Protein 3OR5 (pdb70)

Radius of gyration: 14.25 Å; Cα contacts (8 Å, |Δi|>4): 229; chains: 1; bounding box: 30×33×43 Å

B-factor: mean 19.26, std 8.58, range [8.41, 53.44]

Sequence (140 aa):
ADARPTPAPSFSGVTVDGKPFSSASLKGKAYIVNFFATWCPPC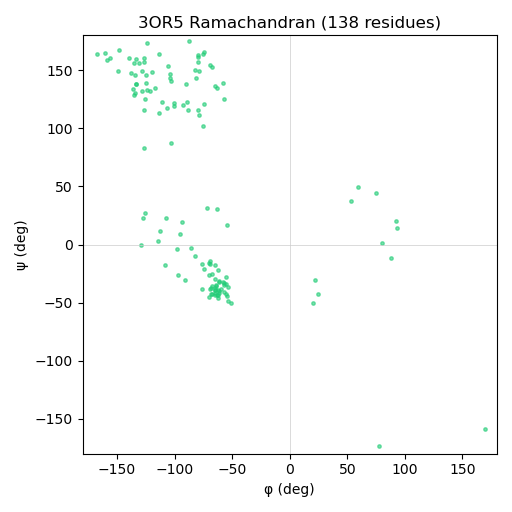RSEIPDVQVQKTWASRGFTFVGIAVNEQLPNVKNYKTQGIIYPVATPELIRAFNGYIDGGITGIPTSFVIDASGNVSGVIVGPRSKADFDRIVKALG

Nearest PDB structures (foldseek):
  3or5-assembly1_A  TM=1.005E+00  e=4.248E-29  Chlorobaculum tepidum
  3kcm-assembly1_A  TM=7.826E-01  e=2.829E-11  Geobacter metallireducens GS-15
  2yp6-assembly3_C  TM=7.665E-01  e=3.906E-11  Streptococcus pneumoniae TIGR4
  4pq1-assembly1_A  TM=7.752E-01  e=6.392E-09  Corynebacterium diphtheriae NCTC 13129
  2cvb-assembly1_A  TM=7.831E-01  e=8.798E-06  Thermus thermophilus HB8

Foldseek 3Di:
DDDDFAFAFWDWDAFLVGHTDTCVVLQLAKEKEWEAACVDVLCVVCQLLCVLCVVCVPPRYYYEYEYPPYDSVVVVVVCVSPNDGGYDDVVNQVSQQVVDVVGDDDPTKMWIQASNRGGDDIDPDHDHSVRVNVSNCSPD

Secondary structure (DSSP, 8-state):
------BPPP-EEE-TTS-EEEGGGGTT-EEEEEEE-TTSHHHHHHTT--HHHHHHTTTTEEEEEEE-S--HHHHHH---S---S----HHHHHHHHTTSTT-S-SSSEEEEE-TTSBEEEEE-S---HHHHHHHH----

CATH classification: 3.40.30.10

InterPro domains:
  IPR013740 Redoxin [PF08534] (34-162)
  IPR013766 Thioredoxin domain [PS51352] (29-172)
  IPR017937 Thioredoxin, conserved site [PS00194] (59-77)
  IPR036249 Thioredoxin-like superfamily [SSF52833] (7-168)
  IPR050553 Thioredoxin family ResA/DsbE subfamily [PTHR42852] (33-161)

Organism: Chlorobaculum tepidum (strain ATCC 49652 / DSM 12025 / NBRC 103806 / TLS) (NCBI:txid194439)

Structure (mmCIF, N/CA/C/O backbone):
data_3OR5
#
_entry.id   3OR5
#
_cell.length_a   50.070
_cell.length_b   50.070
_cell.length_c   116.665
_cell.angle_alpha   90.00
_cell.angle_beta   90.00
_cell.angle_gamma   90.00
#
_symmetry.space_group_name_H-M   'P 41 21 2'
#
loop_
_entity.id
_entity.type
_entity.pdbx_description
1 polymer 'Thiol:disulfide interchange protein, thioredoxin family protein'
2 water water
#
loop_
_atom_site.group_PDB
_atom_site.id
_atom_site.type_symbol
_atom_site.label_atom_id
_atom_site.label_alt_id
_atom_site.label_comp_id
_atom_site.label_asym_id
_atom_site.label_entity_id
_atom_site.label_seq_id
_atom_site.pdbx_PDB_ins_code
_atom_site.Cartn_x
_atom_site.Cartn_y
_atom_site.Cartn_z
_atom_site.occupancy
_atom_site.B_iso_or_equiv
_atom_site.auth_seq_id
_atom_site.auth_comp_id
_atom_site.auth_asym_id
_atom_site.auth_atom_id
_atom_site.pdbx_PDB_model_num
ATOM 1 N N . ALA A 1 7 ? -2.322 40.497 75.632 1.00 33.46 28 ALA A N 1
ATOM 2 C CA . ALA A 1 7 ? -1.640 39.628 74.618 1.00 32.69 28 ALA A CA 1
ATOM 3 C C . ALA A 1 7 ? -2.547 39.370 73.384 1.00 32.16 28 ALA A C 1
ATOM 4 O O . ALA A 1 7 ? -3.799 39.229 73.511 1.00 32.35 28 ALA A O 1
ATOM 6 N N . ASP A 1 8 ? -1.928 39.303 72.186 1.00 30.17 29 ASP A N 1
ATOM 7 C CA . ASP A 1 8 ? -2.681 39.249 70.954 1.00 30.01 29 ASP A CA 1
ATOM 8 C C . ASP A 1 8 ? -2.343 38.069 70.076 1.00 28.10 29 ASP A C 1
ATOM 9 O O . ASP A 1 8 ? -1.216 37.617 70.055 1.00 23.00 29 ASP A O 1
ATOM 14 N N . ALA A 1 9 ? -3.375 37.569 69.385 1.00 28.55 30 ALA A N 1
ATOM 15 C CA . ALA A 1 9 ? -3.261 36.455 68.425 1.00 29.41 30 ALA A CA 1
ATOM 16 C C . ALA A 1 9 ? -3.287 36.865 66.958 1.00 31.29 30 ALA A C 1
ATOM 17 O O . ALA A 1 9 ? -4.322 36.702 66.274 1.00 32.56 30 ALA A O 1
ATOM 19 N N . ARG A 1 10 ? -2.104 37.178 66.463 1.00 30.10 31 ARG A N 1
ATOM 20 C CA . ARG A 1 10 ? -1.865 37.758 65.156 1.00 32.38 31 ARG A CA 1
ATOM 21 C C . ARG A 1 10 ? -2.008 36.717 64.031 1.00 31.70 31 ARG A C 1
ATOM 22 O O . ARG A 1 10 ? -1.096 35.941 63.799 1.00 32.44 31 ARG A O 1
ATOM 30 N N . PRO A 1 11 ? -3.141 36.717 63.299 1.00 32.24 32 PRO A N 1
ATOM 31 C CA . PRO A 1 11 ? -3.150 35.630 62.298 1.00 30.65 32 PRO A CA 1
ATOM 32 C C . PRO A 1 11 ? -2.216 35.909 61.107 1.00 29.60 32 PRO A C 1
ATOM 33 O O . PRO A 1 11 ? -1.780 37.036 60.867 1.00 29.38 32 PRO A O 1
ATOM 37 N N . THR A 1 12 ? -1.956 34.871 60.334 1.00 27.12 33 THR A N 1
ATOM 38 C CA . THR A 1 12 ? -0.980 34.918 59.260 1.00 25.97 33 THR A CA 1
ATOM 39 C C . THR A 1 12 ? -1.759 34.434 58.019 1.00 23.75 33 THR A C 1
ATOM 40 O O . THR A 1 12 ? -1.622 33.293 57.648 1.00 22.90 33 THR A O 1
ATOM 44 N N . PRO A 1 13 ? -2.518 35.323 57.348 1.00 23.86 34 PRO A N 1
ATOM 45 C CA . PRO A 1 13 ? -3.425 34.965 56.250 1.00 23.96 34 PRO A CA 1
ATOM 46 C C . PRO A 1 13 ? -2.622 34.285 55.142 1.00 24.64 34 PRO A C 1
ATOM 47 O O . PRO A 1 13 ? -1.458 34.642 54.859 1.00 25.66 34 PRO A O 1
ATOM 51 N N . ALA A 1 14 ? -3.205 33.227 54.569 1.00 23.10 35 ALA A N 1
ATOM 52 C CA . ALA A 1 14 ? -2.543 32.555 53.465 1.00 22.56 35 ALA A CA 1
ATOM 53 C C . ALA A 1 14 ? -2.543 33.457 52.236 1.00 20.65 35 ALA A C 1
ATOM 54 O O . ALA A 1 14 ? -3.431 34.286 52.084 1.00 22.08 35 ALA A O 1
ATOM 56 N N . PRO A 1 15 ? -1.585 33.259 51.358 1.00 21.13 36 PRO A N 1
ATOM 57 C CA . PRO A 1 15 ? -1.564 34.066 50.131 1.00 21.63 36 PRO A CA 1
ATOM 58 C C . PRO A 1 15 ? -2.545 33.576 49.071 1.00 21.21 36 PRO A C 1
ATOM 59 O O . PRO A 1 15 ? -3.025 32.455 49.120 1.00 20.39 36 PRO A O 1
ATOM 63 N N . SER A 1 16 ? -2.863 34.440 48.121 1.00 20.91 37 SER A N 1
ATOM 64 C CA . SER A 1 16 ? -3.663 34.046 46.962 1.00 21.42 37 SER A CA 1
ATOM 65 C C . SER A 1 16 ? -2.698 33.588 45.915 1.00 20.20 37 SER A C 1
ATOM 66 O O . SER A 1 16 ? -1.651 34.188 45.712 1.00 21.76 37 SER A O 1
ATOM 69 N N . PHE A 1 17 ? -3.058 32.496 45.246 1.00 19.20 38 PHE A N 1
ATOM 70 C CA . PHE A 1 17 ? -2.234 32.054 44.156 1.00 17.14 38 PHE A CA 1
ATOM 71 C C . PHE A 1 17 ? -3.076 31.144 43.218 1.00 15.19 38 PHE A C 1
ATOM 72 O O . PHE A 1 17 ? -4.061 30.577 43.598 1.00 18.37 38 PHE A O 1
ATOM 80 N N . SER A 1 18 ? -2.599 31.037 41.982 1.00 15.44 39 SER A N 1
ATOM 81 C CA . SER A 1 18 ? -3.391 30.376 40.951 1.00 15.72 39 SER A CA 1
ATOM 82 C C . SER A 1 18 ? -2.503 29.966 39.829 1.00 14.48 39 SER A C 1
ATOM 83 O O . SER A 1 18 ? -1.348 30.411 39.737 1.00 16.19 39 SER A O 1
ATOM 86 N N . GLY A 1 19 ? -3.020 29.092 38.968 1.00 14.03 40 GLY A N 1
ATOM 87 C CA . GLY A 1 19 ? -2.233 28.781 37.754 1.00 15.60 40 GLY A CA 1
ATOM 88 C C . GLY A 1 19 ? -2.801 27.604 36.994 1.00 14.08 40 GLY A C 1
ATOM 89 O O . GLY A 1 19 ? -3.958 27.261 37.166 1.00 15.12 40 GLY A O 1
ATOM 90 N N . VAL A 1 20 ? -1.953 26.969 36.160 1.00 13.35 41 VAL A N 1
ATOM 91 C CA . VAL A 1 20 ? -2.380 25.818 35.355 1.00 13.99 41 VAL A CA 1
ATOM 92 C C . VAL A 1 20 ? -1.503 24.682 35.875 1.00 11.77 41 VAL A C 1
ATOM 93 O O . VAL A 1 20 ? -0.303 24.906 36.109 1.00 12.64 41 VAL A O 1
ATOM 97 N N . THR A 1 21 ? -2.127 23.550 36.101 1.00 12.11 42 THR A N 1
ATOM 98 C CA . THR A 1 21 ? -1.386 22.413 36.647 1.00 11.89 42 THR A CA 1
ATOM 99 C C . THR A 1 21 ? -0.589 21.707 35.553 1.00 11.79 42 THR A C 1
ATOM 100 O O . THR A 1 21 ? -0.808 21.882 34.340 1.00 11.74 42 THR A O 1
ATOM 104 N N . VAL A 1 22 ? 0.398 20.891 35.984 1.00 10.73 43 VAL A N 1
ATOM 105 C CA . VAL A 1 22 ? 1.263 20.121 35.046 1.00 9.18 43 VAL A CA 1
ATOM 106 C C . VAL A 1 22 ? 0.419 19.256 34.117 1.00 11.57 43 VAL A C 1
ATOM 107 O O . VAL A 1 22 ? 0.791 19.096 32.928 1.00 11.75 43 VAL A O 1
ATOM 111 N N . ASP A 1 23 ? -0.699 18.752 34.612 1.00 12.39 44 ASP A N 1
ATOM 112 C CA . ASP A 1 23 ? -1.633 17.916 33.781 1.00 12.95 44 ASP A CA 1
ATOM 113 C C . ASP A 1 23 ? -2.713 18.706 33.157 1.00 12.96 44 ASP A C 1
ATOM 114 O O . ASP A 1 23 ? -3.682 18.112 32.710 1.00 14.84 44 ASP A O 1
ATOM 119 N N . GLY A 1 24 ? -2.517 20.038 33.051 1.00 12.13 45 GLY A N 1
ATOM 120 C CA . GLY A 1 24 ? -3.405 20.837 32.168 1.00 12.09 45 GLY A CA 1
ATOM 121 C C . GLY A 1 24 ? -4.769 21.049 32.767 1.00 14.04 45 GLY A C 1
ATOM 122 O O . GLY A 1 24 ? -5.771 20.809 32.101 1.00 16.07 45 GLY A O 1
ATOM 123 N N . LYS A 1 25 ? -4.855 21.399 34.062 1.00 13.95 46 LYS A N 1
ATOM 124 C CA . LYS A 1 25 ? -6.153 21.674 34.724 1.00 12.39 46 LYS A CA 1
ATOM 125 C C . LYS A 1 25 ? -5.994 23.047 35.355 1.00 13.86 46 LYS A C 1
ATOM 126 O O . LYS A 1 25 ? -4.865 23.483 35.660 1.00 12.89 46 LYS A O 1
ATOM 132 N N . PRO A 1 26 ? -7.103 23.758 35.606 1.00 13.53 47 PRO A N 1
ATOM 133 C CA . PRO A 1 26 ? -7.035 25.045 36.258 1.00 13.80 47 PRO A CA 1
ATOM 134 C C . PRO A 1 26 ? -6.913 24.880 37.763 1.00 14.88 47 PRO A C 1
ATOM 135 O O . PRO A 1 26 ? -7.454 23.930 38.310 1.00 16.28 47 PRO A O 1
ATOM 139 N N . PHE A 1 27 ? -6.140 25.761 38.405 1.00 15.44 48 PHE A N 1
ATOM 140 C CA . PHE A 1 27 ? -6.117 25.807 39.844 1.00 14.75 48 PHE A CA 1
ATOM 141 C C . PHE A 1 27 ? -6.202 27.229 40.376 1.00 15.88 48 PHE A C 1
ATOM 142 O O . PHE A 1 27 ? -5.500 28.094 39.949 1.00 15.52 48 PHE A O 1
ATOM 150 N N . SER A 1 28 ? -7.098 27.469 41.312 1.00 16.86 49 SER A N 1
ATOM 151 C CA . SER A 1 28 ? -7.116 28.750 42.034 1.00 17.21 49 SER A CA 1
ATOM 152 C C . SER A 1 28 ? -7.257 28.509 43.535 1.00 14.60 49 SER A C 1
ATOM 153 O O . SER A 1 28 ? -8.069 27.694 43.950 1.00 16.73 49 SER A O 1
ATOM 156 N N . SER A 1 29 ? -6.495 29.256 44.343 1.00 17.09 50 SER A N 1
ATOM 157 C CA . SER A 1 29 ? -6.570 29.214 45.797 1.00 17.78 50 SER A CA 1
ATOM 158 C C . SER A 1 29 ? -7.955 29.652 46.272 1.00 18.60 50 SER A C 1
ATOM 159 O O . SER A 1 29 ? -8.355 29.283 47.343 1.00 19.27 50 SER A O 1
ATOM 162 N N . ALA A 1 30 ? -8.674 30.394 45.427 1.00 21.45 51 ALA A N 1
ATOM 163 C CA . ALA A 1 30 ? -10.071 30.697 45.738 1.00 22.96 51 ALA A CA 1
ATOM 164 C C . ALA A 1 30 ? -10.928 29.478 45.988 1.00 23.30 51 ALA A C 1
ATOM 165 O O . ALA A 1 30 ? -11.898 29.532 46.782 1.00 23.85 51 ALA A O 1
ATOM 167 N N . SER A 1 31 ? -10.560 28.357 45.382 1.00 21.51 52 SER A N 1
ATOM 168 C CA . SER A 1 31 ? -11.247 27.122 45.548 1.00 24.14 52 SER A CA 1
ATOM 169 C C . SER A 1 31 ? -11.046 26.550 46.910 1.00 23.75 52 SER A C 1
ATOM 170 O O . SER A 1 31 ? -11.776 25.621 47.295 1.00 25.98 52 SER A O 1
ATOM 173 N N . LEU A 1 32 ? -10.053 27.052 47.631 1.00 20.87 53 LEU A N 1
ATOM 174 C CA . LEU A 1 32 ? -9.718 26.514 48.929 1.00 20.27 53 LEU A CA 1
ATOM 175 C C . LEU A 1 32 ? -10.344 27.251 50.101 1.00 21.09 53 LEU A C 1
ATOM 176 O O . LEU A 1 32 ? -10.010 26.986 51.258 1.00 20.01 53 LEU A O 1
ATOM 181 N N . LYS A 1 33 ? -11.258 28.178 49.822 1.00 20.81 54 LYS A N 1
ATOM 182 C CA . LYS A 1 33 ? -11.905 28.862 50.938 1.00 22.08 54 LYS A CA 1
ATOM 183 C C . LYS A 1 33 ? -12.579 27.885 51.884 1.00 19.53 54 LYS A C 1
ATOM 184 O O . LYS A 1 33 ? -13.345 27.067 51.456 1.00 20.47 54 LYS A O 1
ATOM 190 N N . GLY A 1 34 ? -12.240 27.955 53.173 1.00 18.36 55 GLY A N 1
ATOM 191 C CA . GLY A 1 34 ? -12.809 27.124 54.203 1.00 17.66 55 GLY A CA 1
ATOM 192 C C . GLY A 1 34 ? -12.230 25.715 54.321 1.00 17.81 55 GLY A C 1
ATOM 193 O O . GLY A 1 34 ? -12.684 24.901 55.128 1.00 18.06 55 GLY A O 1
ATOM 194 N N . LYS A 1 35 ? -11.255 25.451 53.483 1.00 16.51 56 LYS A N 1
ATOM 195 C CA . LYS A 1 35 ? -10.562 24.176 53.452 1.00 15.29 56 LYS A CA 1
ATOM 196 C C . LYS A 1 35 ? -9.184 24.264 54.103 1.00 15.66 56 LYS A C 1
ATOM 197 O O . LYS A 1 35 ? -8.543 25.251 53.981 1.00 16.68 56 LYS A O 1
ATOM 203 N N . ALA A 1 36 ? -8.787 23.210 54.793 1.00 13.69 57 ALA A N 1
ATOM 204 C CA . ALA A 1 36 ? -7.379 23.145 55.266 1.00 13.09 57 ALA A CA 1
ATOM 205 C C . ALA A 1 36 ? -6.610 22.643 54.043 1.00 11.65 57 ALA A C 1
ATOM 206 O O . ALA A 1 36 ? -7.138 21.937 53.193 1.00 12.10 57 ALA A O 1
ATOM 208 N N . TYR A 1 37 ? -5.324 23.049 53.929 1.00 10.14 58 TYR A N 1
ATOM 209 C CA . TYR A 1 37 ? -4.564 22.498 52.805 1.00 9.59 58 TYR A CA 1
ATOM 210 C C . TYR A 1 37 ? -3.080 22.581 53.197 1.00 10.53 58 TYR A C 1
ATOM 211 O O . TYR A 1 37 ? -2.695 23.386 54.074 1.00 11.59 58 TYR A O 1
ATOM 220 N N . ILE A 1 38 ? -2.290 21.777 52.505 1.00 10.23 59 ILE A N 1
ATOM 221 C CA . ILE A 1 38 ? -0.805 21.802 52.744 1.00 8.56 59 ILE A CA 1
ATOM 222 C C . ILE A 1 38 ? -0.197 22.027 51.394 1.00 10.18 59 ILE A C 1
ATOM 223 O O . ILE A 1 38 ? -0.466 21.245 50.448 1.00 11.33 59 ILE A O 1
ATOM 228 N N . VAL A 1 39 ? 0.652 23.080 51.298 1.00 10.04 60 VAL A N 1
ATOM 229 C CA . VAL A 1 39 ? 1.323 23.402 50.010 1.00 9.46 60 VAL A CA 1
ATOM 230 C C . VAL A 1 39 ? 2.730 22.830 50.152 1.00 9.54 60 VAL A C 1
ATOM 231 O O . VAL A 1 39 ? 3.461 23.179 51.077 1.00 10.54 60 VAL A O 1
ATOM 235 N N . ASN A 1 40 ? 3.081 21.932 49.239 1.00 8.69 61 ASN A N 1
ATOM 236 C CA . ASN A 1 40 ? 4.326 21.097 49.309 1.00 9.25 61 ASN A CA 1
ATOM 237 C C . ASN A 1 40 ? 5.191 21.547 48.165 1.00 8.85 61 ASN A C 1
ATOM 238 O O . ASN A 1 40 ? 4.894 21.316 46.988 1.00 9.74 61 ASN A O 1
ATOM 243 N N . PHE A 1 41 ? 6.337 22.171 48.512 1.00 9.96 62 PHE A N 1
ATOM 244 C CA . PHE A 1 41 ? 7.372 22.513 47.488 1.00 11.16 62 PHE A CA 1
ATOM 245 C C . PHE A 1 41 ? 8.256 21.321 47.435 1.00 10.12 62 PHE A C 1
ATOM 246 O O . PHE A 1 41 ? 8.819 20.876 48.470 1.00 11.45 62 PHE A O 1
ATOM 254 N N . PHE A 1 42 ? 8.379 20.753 46.253 1.00 10.35 63 PHE A N 1
ATOM 255 C CA . PHE A 1 42 ? 9.061 19.437 46.115 1.00 9.06 63 PHE A CA 1
ATOM 256 C C . PHE A 1 42 ? 9.776 19.296 44.778 1.00 9.98 63 PHE A C 1
ATOM 257 O O . PHE A 1 42 ? 9.488 20.077 43.856 1.00 9.88 63 PHE A O 1
ATOM 265 N N . ALA A 1 43 ? 10.657 18.243 44.648 1.00 10.02 64 ALA A N 1
ATOM 266 C CA . ALA A 1 43 ? 11.121 17.852 43.370 1.00 10.92 64 ALA A CA 1
ATOM 267 C C . ALA A 1 43 ? 11.031 16.333 43.284 1.00 11.69 64 ALA A C 1
ATOM 268 O O . ALA A 1 43 ? 11.190 15.650 44.300 1.00 12.31 64 ALA A O 1
ATOM 270 N N . THR A 1 44 ? 10.726 15.836 42.089 1.00 10.66 65 THR A N 1
ATOM 271 C CA . THR A 1 44 ? 10.530 14.359 41.996 1.00 11.53 65 THR A CA 1
ATOM 272 C C . THR A 1 44 ? 11.895 13.653 42.026 1.00 12.79 65 THR A C 1
ATOM 273 O O . THR A 1 44 ? 11.905 12.454 42.255 1.00 13.95 65 THR A O 1
ATOM 277 N N . TRP A 1 45 ? 12.987 14.387 41.780 1.00 11.66 66 TRP A N 1
ATOM 278 C CA . TRP A 1 45 ? 14.303 13.738 41.864 1.00 12.39 66 TRP A CA 1
ATOM 279 C C . TRP A 1 45 ? 14.842 13.643 43.275 1.00 14.25 66 TRP A C 1
ATOM 280 O O . TRP A 1 45 ? 15.894 13.006 43.534 1.00 14.09 66 TRP A O 1
ATOM 291 N N . CYS A 1 46 ? 14.184 14.318 44.234 1.00 12.75 67 CYS A N 1
ATOM 292 C CA . CYS A 1 46 ? 14.713 14.483 45.601 1.00 14.16 67 CYS A CA 1
ATOM 293 C C . CYS A 1 46 ? 14.281 13.311 46.478 1.00 13.51 67 CYS A C 1
ATOM 294 O O . CYS A 1 46 ? 13.099 12.995 46.623 1.00 11.22 67 CYS A O 1
ATOM 297 N N . PRO A 1 47 ? 15.225 12.481 46.979 1.00 12.87 68 PRO A N 1
ATOM 298 C CA . PRO A 1 47 ? 14.747 11.239 47.629 1.00 13.91 68 PRO A CA 1
ATOM 299 C C . PRO A 1 47 ? 13.755 11.381 48.801 1.00 14.45 68 PRO A C 1
ATOM 300 O O . PRO A 1 47 ? 12.824 10.562 48.844 1.00 14.55 68 PRO A O 1
ATOM 304 N N . PRO A 1 48 ? 13.940 12.354 49.708 1.00 15.32 69 PRO A N 1
ATOM 305 C CA . PRO A 1 48 ? 12.916 12.510 50.728 1.00 16.26 69 PRO A CA 1
ATOM 306 C C . PRO A 1 48 ? 11.567 12.857 50.166 1.00 16.46 69 PRO A C 1
ATOM 307 O O . PRO A 1 48 ? 10.565 12.404 50.742 1.00 18.40 69 PRO A O 1
ATOM 311 N N . CYS A 1 49 ? 11.523 13.601 49.058 1.00 15.47 70 CYS A N 1
ATOM 312 C CA . CYS A 1 49 ? 10.186 13.775 48.394 1.00 13.45 70 CYS A CA 1
ATOM 313 C C . CYS A 1 49 ? 9.617 12.502 47.852 1.00 14.11 70 CYS A C 1
ATOM 314 O O . CYS A 1 49 ? 8.401 12.235 47.972 1.00 16.70 70 CYS A O 1
ATOM 317 N N . ARG A 1 50 ? 10.449 11.615 47.263 1.00 13.10 71 ARG A N 1
ATOM 318 C CA . ARG A 1 50 ? 9.971 10.395 46.699 1.00 13.27 71 ARG A CA 1
ATOM 319 C C . ARG A 1 50 ? 9.473 9.474 47.780 1.00 14.09 71 ARG A C 1
ATOM 320 O O . ARG A 1 50 ? 8.578 8.634 47.536 1.00 17.97 71 ARG A O 1
ATOM 328 N N . SER A 1 51 ? 10.026 9.670 48.999 1.00 15.39 72 SER A N 1
ATOM 329 C CA . SER A 1 51 ? 9.600 8.864 50.131 1.00 16.81 72 SER A CA 1
ATOM 330 C C . SER A 1 51 ? 8.234 9.330 50.643 1.00 18.28 72 SER A C 1
ATOM 331 O O . SER A 1 51 ? 7.313 8.517 50.972 1.00 21.01 72 SER A O 1
ATOM 334 N N . GLU A 1 52 ? 8.047 10.625 50.634 1.00 14.21 73 GLU A N 1
ATOM 335 C CA . GLU A 1 52 ? 6.850 11.149 51.275 1.00 15.20 73 GLU A CA 1
ATOM 336 C C . GLU A 1 52 ? 5.653 11.303 50.366 1.00 15.16 73 GLU A C 1
ATOM 337 O O . GLU A 1 52 ? 4.467 11.244 50.878 1.00 14.59 73 GLU A O 1
ATOM 343 N N . ILE A 1 53 ? 5.900 11.566 49.073 1.00 13.43 74 ILE A N 1
ATOM 344 C CA . ILE A 1 53 ? 4.713 11.821 48.207 1.00 14.08 74 ILE A CA 1
ATOM 345 C C . ILE A 1 53 ? 3.724 10.642 48.162 1.00 14.32 74 ILE A C 1
ATOM 346 O O . ILE A 1 53 ? 2.518 10.903 48.165 1.00 13.67 74 ILE A O 1
ATOM 351 N N . PRO A 1 54 ? 4.143 9.394 48.145 1.00 14.28 75 PRO A N 1
ATOM 352 C CA . PRO A 1 54 ? 3.129 8.310 48.200 1.00 14.50 75 PRO A CA 1
ATOM 353 C C . PRO A 1 54 ? 2.289 8.318 49.475 1.00 15.35 75 PRO A C 1
ATOM 354 O O . PRO A 1 54 ? 1.077 7.952 49.435 1.00 14.65 75 PRO A O 1
ATOM 358 N N . ASP A 1 55 ? 2.842 8.749 50.607 1.00 13.89 76 ASP A N 1
ATOM 359 C CA . ASP A 1 55 ? 2.058 8.845 51.856 1.00 13.82 76 ASP A CA 1
ATOM 360 C C . ASP A 1 55 ? 1.092 10.020 51.704 1.00 12.90 76 ASP A C 1
ATOM 361 O O . ASP A 1 55 ? 0.000 9.929 52.196 1.00 14.05 76 ASP A O 1
ATOM 374 N N . VAL A 1 57 ? -0.225 11.005 49.003 1.00 9.52 78 VAL A N 1
ATOM 375 C CA . VAL A 1 57 ? -1.349 10.563 48.076 1.00 10.88 78 VAL A CA 1
ATOM 376 C C . VAL A 1 57 ? -2.334 9.729 48.929 1.00 11.67 78 VAL A C 1
ATOM 377 O O . VAL A 1 57 ? -3.567 9.888 48.782 1.00 11.98 78 VAL A O 1
ATOM 381 N N . GLN A 1 58 ? -1.844 8.848 49.801 1.00 12.85 79 GLN A N 1
ATOM 382 C CA . GLN A 1 58 ? -2.795 8.112 50.620 1.00 12.87 79 GLN A CA 1
ATOM 383 C C . GLN A 1 58 ? -3.621 9.008 51.553 1.00 12.92 79 GLN A C 1
ATOM 384 O O . GLN A 1 58 ? -4.845 8.792 51.763 1.00 13.86 79 GLN A O 1
ATOM 390 N N . VAL A 1 59 ? -2.954 9.974 52.189 1.00 10.72 80 VAL A N 1
ATOM 391 C CA . VAL A 1 59 ? -3.675 10.911 53.047 1.00 10.21 80 VAL A CA 1
ATOM 392 C C . VAL A 1 59 ? -4.730 11.734 52.234 1.00 11.27 80 VAL A C 1
ATOM 393 O O . VAL A 1 59 ? -5.873 12.015 52.705 1.00 12.05 80 VAL A O 1
ATOM 397 N N . GLN A 1 60 ? -4.372 12.142 51.035 1.00 11.34 81 GLN A N 1
ATOM 398 C CA . GLN A 1 60 ? -5.327 12.837 50.146 1.00 10.99 81 GLN A CA 1
ATOM 399 C C . GLN A 1 60 ? -6.586 11.952 49.975 1.00 12.40 81 GLN A C 1
ATOM 400 O O . GLN A 1 60 ? -7.697 12.499 49.967 1.00 12.21 81 GLN A O 1
ATOM 406 N N . LYS A 1 61 ? -6.372 10.658 49.761 1.00 11.77 82 LYS A N 1
ATOM 407 C CA . LYS A 1 61 ? -7.564 9.780 49.505 1.00 10.95 82 LYS A CA 1
ATOM 408 C C . LYS A 1 61 ? -8.459 9.728 50.731 1.00 12.88 82 LYS A C 1
ATOM 409 O O . LYS A 1 61 ? -9.698 9.775 50.565 1.00 15.37 82 LYS A O 1
ATOM 415 N N . THR A 1 62 ? -7.896 9.706 51.923 1.00 11.71 83 THR A N 1
ATOM 416 C CA . THR A 1 62 ? -8.695 9.705 53.150 1.00 11.82 83 THR A CA 1
ATOM 417 C C . THR A 1 62 ? -9.546 10.963 53.304 1.00 13.37 83 THR A C 1
ATOM 418 O O . THR A 1 62 ? -10.708 10.895 53.779 1.00 13.48 83 THR A O 1
ATOM 422 N N . TRP A 1 63 ? -8.998 12.128 52.934 1.00 11.69 84 TRP A N 1
ATOM 423 C CA . TRP A 1 63 ? -9.588 13.403 53.291 1.00 11.07 84 TRP A CA 1
ATOM 424 C C . TRP A 1 63 ? -10.126 14.259 52.140 1.00 10.40 84 TRP A C 1
ATOM 425 O O . TRP A 1 63 ? -10.579 15.380 52.379 1.00 11.72 84 TRP A O 1
ATOM 436 N N . ALA A 1 64 ? -10.088 13.787 50.897 1.00 10.96 85 ALA A N 1
ATOM 437 C CA . ALA A 1 64 ? -10.386 14.618 49.739 1.00 12.13 85 ALA A CA 1
ATOM 438 C C . ALA A 1 64 ? -11.778 15.272 49.764 1.00 12.17 85 ALA A C 1
ATOM 439 O O . ALA A 1 64 ? -11.944 16.333 49.194 1.00 12.33 85 ALA A O 1
ATOM 441 N N . SER A 1 65 ? -12.721 14.532 50.358 1.00 13.09 86 SER A N 1
ATOM 442 C CA . SER A 1 65 ? -14.087 15.049 50.434 1.00 10.45 86 SER A CA 1
ATOM 443 C C . SER A 1 65 ? -14.419 15.465 51.843 1.00 12.40 86 SER A C 1
ATOM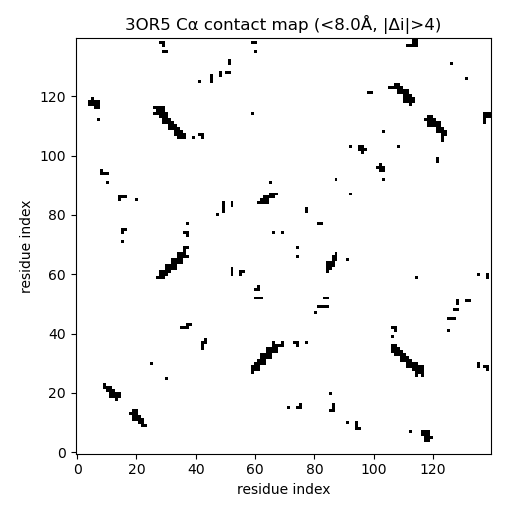 444 O O . SER A 1 65 ? -15.629 15.582 52.216 1.00 14.51 86 SER A O 1
ATOM 447 N N . ARG A 1 66 ? -13.403 15.757 52.671 1.00 11.28 87 ARG A N 1
ATOM 448 C CA . ARG A 1 66 ? -13.612 16.143 54.054 1.00 11.76 87 ARG A CA 1
ATOM 449 C C . ARG A 1 66 ? -12.925 17.474 54.342 1.00 12.05 87 ARG A C 1
ATOM 450 O O . ARG A 1 66 ? -12.591 17.786 55.536 1.00 14.69 87 ARG A O 1
ATOM 458 N N . GLY A 1 67 ? -12.777 18.272 53.296 1.00 12.36 88 GLY A N 1
ATOM 459 C CA . GLY A 1 67 ? -12.397 19.664 53.516 1.00 12.28 88 GLY A CA 1
ATOM 460 C C . GLY A 1 67 ? -10.912 19.938 53.491 1.00 13.06 88 GLY A C 1
ATOM 461 O O . GLY A 1 67 ? -10.469 20.945 54.063 1.00 16.57 88 GLY A O 1
ATOM 462 N N . PHE A 1 68 ? -10.191 19.008 52.877 1.00 10.67 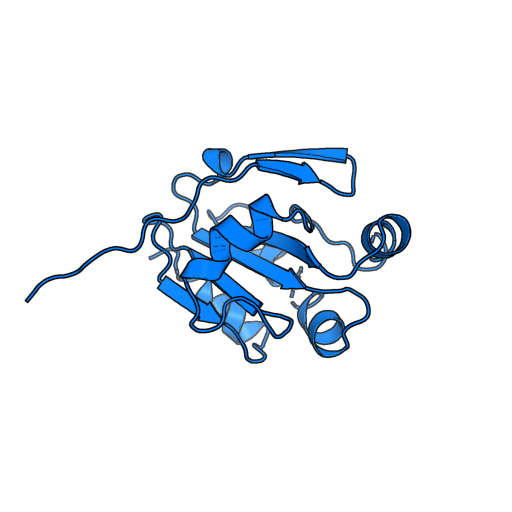89 PHE A N 1
ATOM 463 C CA . PHE A 1 68 ? -8.685 19.164 52.875 1.00 12.09 89 PHE A CA 1
ATOM 464 C C . PHE A 1 68 ? -8.118 18.814 51.520 1.00 12.51 89 PHE A C 1
ATOM 465 O O . PHE A 1 68 ? -8.691 17.950 50.812 1.00 12.59 89 PHE A O 1
ATOM 473 N N . THR A 1 69 ? -7.021 19.489 51.131 1.00 9.77 90 THR A N 1
ATOM 474 C CA . THR A 1 69 ? -6.255 18.986 49.938 1.00 10.41 90 THR A CA 1
ATOM 475 C C . THR A 1 69 ? -4.774 19.326 50.094 1.00 11.09 90 THR A C 1
ATOM 476 O O . THR A 1 69 ? -4.412 20.323 50.729 1.00 11.58 90 THR A O 1
ATOM 480 N N . PHE A 1 70 ? -3.930 18.460 49.534 1.00 10.02 91 PHE A N 1
ATOM 481 C CA . PHE A 1 70 ? -2.534 18.914 49.257 1.00 10.45 91 PHE A CA 1
ATOM 482 C C . PHE A 1 70 ? -2.517 19.758 47.964 1.00 11.35 91 PHE A C 1
ATOM 483 O O . PHE A 1 70 ? -3.417 19.666 47.066 1.00 11.06 91 PHE A O 1
ATOM 491 N N . VAL A 1 71 ? -1.490 20.612 47.848 1.00 9.74 92 VAL A N 1
ATOM 492 C CA . VAL A 1 71 ? -1.227 21.237 46.576 1.00 9.75 92 VAL A CA 1
ATOM 493 C C . VAL A 1 71 ? 0.291 21.120 46.403 1.00 10.11 92 VAL A C 1
ATOM 494 O O . VAL A 1 71 ? 1.065 21.467 47.354 1.00 11.29 92 VAL A O 1
ATOM 498 N N . GLY A 1 72 ? 0.734 20.614 45.264 1.00 8.62 93 GLY A N 1
ATOM 499 C CA . GLY A 1 72 ? 2.219 20.455 45.077 1.00 9.54 93 GLY A CA 1
ATOM 500 C C . GLY A 1 72 ? 2.738 21.567 44.165 1.00 9.85 93 GLY A C 1
ATOM 501 O O . GLY A 1 72 ? 2.100 21.939 43.181 1.00 11.08 93 GLY A O 1
ATOM 502 N N . ILE A 1 73 ? 3.921 22.106 44.464 1.00 9.03 94 ILE A N 1
ATOM 503 C CA . ILE A 1 73 ? 4.574 23.102 43.584 1.00 10.25 94 ILE A CA 1
ATOM 504 C C . ILE A 1 73 ? 5.961 22.527 43.328 1.00 9.90 94 ILE A C 1
ATOM 505 O O . ILE A 1 73 ? 6.753 22.352 44.254 1.00 10.87 94 ILE A O 1
ATOM 510 N N . ALA A 1 74 ? 6.245 22.202 42.072 1.00 9.35 95 ALA A N 1
ATOM 511 C CA . ALA A 1 74 ? 7.490 21.447 41.727 1.00 9.72 95 ALA A CA 1
ATOM 512 C C . ALA A 1 74 ? 8.576 22.457 41.400 1.00 10.64 95 ALA A C 1
ATOM 513 O O . ALA A 1 74 ? 8.439 23.253 40.455 1.00 12.04 95 ALA A O 1
ATOM 515 N N . VAL A 1 75 ? 9.658 22.400 42.168 1.00 11.24 96 VAL A N 1
ATOM 516 C CA . VAL A 1 75 ? 10.790 23.315 42.038 1.00 11.60 96 VAL A CA 1
ATOM 517 C C . VAL A 1 75 ? 11.960 22.612 41.388 1.00 12.41 96 VAL A C 1
ATOM 518 O O . VAL A 1 75 ? 12.052 21.379 41.488 1.00 12.43 96 VAL A O 1
ATOM 522 N N . ASN A 1 76 ? 12.840 23.384 40.719 1.00 13.31 97 ASN A N 1
ATOM 523 C CA . ASN A 1 76 ? 14.059 22.724 40.153 1.00 13.74 97 ASN A CA 1
ATOM 524 C C . ASN A 1 76 ? 13.706 21.537 39.280 1.00 14.53 97 ASN A C 1
ATOM 525 O O . ASN A 1 76 ? 14.419 20.569 39.270 1.00 14.22 97 ASN A O 1
ATOM 530 N N . GLU A 1 77 ? 12.605 21.646 38.521 1.00 13.00 98 GLU A N 1
ATOM 531 C CA . GLU A 1 77 ? 12.060 20.537 37.792 1.00 12.67 98 GLU A CA 1
ATOM 532 C C . GLU A 1 77 ? 11.890 20.764 36.302 1.00 11.01 98 GLU A C 1
ATOM 533 O O . GLU A 1 77 ? 12.220 21.862 35.753 1.00 14.07 98 GLU A O 1
ATOM 539 N N . GLN A 1 78 ? 11.513 19.686 35.611 1.00 11.32 99 GLN A N 1
ATOM 540 C CA . GLN A 1 78 ? 11.168 19.724 34.182 1.00 13.92 99 GLN A CA 1
ATOM 541 C C . GLN A 1 78 ? 9.756 19.129 34.006 1.00 11.82 99 GLN A C 1
ATOM 542 O O . GLN A 1 78 ? 9.381 18.149 34.599 1.00 12.05 99 GLN A O 1
ATOM 548 N N . LEU A 1 79 ? 8.977 19.783 33.121 1.00 12.23 100 LEU A N 1
ATOM 549 C CA . LEU A 1 79 ? 7.615 19.340 32.876 1.00 12.99 100 LEU A CA 1
ATOM 550 C C . LEU A 1 79 ? 7.432 17.862 32.551 1.00 12.17 100 LEU A C 1
ATOM 551 O O . LEU A 1 79 ? 6.649 17.228 33.195 1.00 11.77 100 LEU A O 1
ATOM 556 N N . PRO A 1 80 ? 8.185 17.244 31.592 1.00 10.82 101 PRO A N 1
ATOM 557 C CA . PRO A 1 80 ? 7.923 15.843 31.349 1.00 11.65 101 PRO A CA 1
ATOM 558 C C . PRO A 1 80 ? 8.236 14.897 32.537 1.00 9.47 101 PRO A C 1
ATOM 559 O O . PRO A 1 80 ? 7.564 13.883 32.715 1.00 12.80 101 PRO A O 1
ATOM 563 N N . ASN A 1 81 ? 9.231 15.316 33.332 1.00 10.80 102 ASN A N 1
ATOM 564 C CA . ASN A 1 81 ? 9.584 14.509 34.504 1.00 9.94 102 ASN A CA 1
ATOM 565 C C . ASN A 1 81 ? 8.490 14.584 35.548 1.00 9.42 102 ASN A C 1
ATOM 566 O O . ASN A 1 81 ? 8.054 13.529 36.031 1.00 11.50 102 ASN A O 1
ATOM 571 N N . VAL A 1 82 ? 7.957 15.776 35.839 1.00 9.81 103 VAL A N 1
ATOM 572 C CA . VAL A 1 82 ? 6.900 15.906 36.868 1.00 10.48 103 VAL A CA 1
ATOM 573 C C . VAL A 1 82 ? 5.590 15.238 36.363 1.00 10.49 103 VAL A C 1
ATOM 574 O O . VAL A 1 82 ? 4.944 14.508 37.124 1.00 11.65 103 VAL A O 1
ATOM 578 N N . LYS A 1 83 ? 5.237 15.451 35.078 1.00 12.47 104 LYS A N 1
ATOM 579 C CA . LYS A 1 83 ? 4.012 14.814 34.547 1.00 13.19 104 LYS A CA 1
ATOM 580 C C . LYS A 1 83 ? 4.118 13.275 34.618 1.00 12.39 104 LYS A C 1
ATOM 581 O O . LYS A 1 83 ? 3.180 12.566 35.031 1.00 13.06 104 LYS A O 1
ATOM 587 N N . ASN A 1 84 ? 5.282 12.709 34.289 1.00 12.06 105 ASN A N 1
ATOM 588 C CA . ASN A 1 84 ? 5.423 11.253 34.427 1.00 12.99 105 ASN A CA 1
ATOM 589 C C . ASN A 1 84 ? 5.407 10.737 35.857 1.00 11.38 105 ASN A C 1
ATOM 590 O O . ASN A 1 84 ? 4.857 9.724 36.115 1.00 12.06 105 ASN A O 1
ATOM 595 N N . TYR A 1 85 ? 5.976 11.475 36.817 1.00 10.96 106 TYR A N 1
ATOM 596 C CA . TYR A 1 85 ? 5.9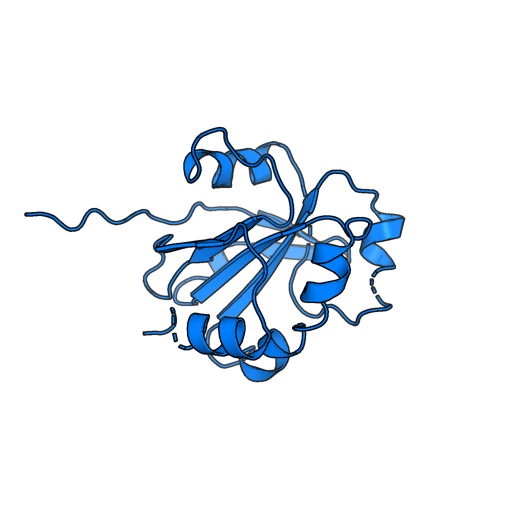11 11.089 38.196 1.00 11.14 106 TYR A CA 1
ATOM 597 C C . TYR A 1 85 ? 4.434 11.076 38.703 1.00 11.61 106 TYR A C 1
ATOM 598 O O . TYR A 1 85 ? 4.019 10.180 39.421 1.00 11.26 106 TYR A O 1
ATOM 615 N N . LYS A 1 87 ? 1.887 10.444 36.914 1.00 12.11 108 LYS A N 1
ATOM 616 C CA . LYS A 1 87 ? 1.245 9.246 36.367 1.00 13.38 108 LYS A CA 1
ATOM 617 C C . LYS A 1 87 ? 1.676 8.013 37.155 1.00 15.76 108 LYS A C 1
ATOM 618 O O . LYS A 1 87 ? 0.857 7.200 37.612 1.00 15.66 108 LYS A O 1
ATOM 624 N N . THR A 1 88 ? 2.982 7.845 37.350 1.00 14.41 109 THR A N 1
ATOM 625 C CA . THR A 1 88 ? 3.502 6.639 38.051 1.00 17.08 109 THR A CA 1
ATOM 626 C C . THR A 1 88 ? 3.085 6.494 39.503 1.00 16.62 109 THR A C 1
ATOM 627 O O . THR A 1 88 ? 2.746 5.402 39.972 1.00 20.07 109 THR A O 1
ATOM 631 N N . GLN A 1 89 ? 2.956 7.613 40.211 1.00 15.24 110 GLN A N 1
ATOM 632 C CA . GLN A 1 89 ? 2.594 7.609 41.616 1.00 15.75 110 GLN A CA 1
ATOM 633 C C . GLN A 1 89 ? 1.119 7.863 41.856 1.00 15.68 110 GLN A C 1
ATOM 634 O O . GLN A 1 89 ? 0.655 7.785 43.001 1.00 16.62 110 GLN A O 1
ATOM 640 N N . GLY A 1 90 ? 0.414 8.130 40.782 1.00 13.22 111 GLY A N 1
ATOM 641 C CA . GLY A 1 90 ? -1.016 8.442 40.884 1.00 13.73 111 GLY A CA 1
ATOM 642 C C . GLY A 1 90 ? -1.348 9.649 41.746 1.00 13.69 111 GLY A C 1
ATOM 643 O O . GLY A 1 90 ? -2.169 9.570 42.691 1.00 14.28 111 GLY A O 1
ATOM 644 N N . ILE A 1 91 ? -0.648 10.734 41.469 1.00 12.53 112 ILE A N 1
ATOM 645 C CA . ILE A 1 91 ? -0.852 11.933 42.256 1.00 12.09 112 ILE A CA 1
ATOM 646 C C . ILE A 1 91 ? -2.190 12.534 41.826 1.00 15.56 112 ILE A C 1
ATOM 647 O O . ILE A 1 91 ? -2.438 12.848 40.638 1.00 20.20 112 ILE A O 1
ATOM 652 N N . ILE A 1 92 ? -3.068 12.648 42.813 1.00 13.18 113 ILE A N 1
ATOM 653 C CA . ILE A 1 92 ? -4.447 13.023 42.612 1.00 12.72 113 ILE A CA 1
ATOM 654 C C . ILE A 1 92 ? -4.800 14.377 43.197 1.00 16.13 113 ILE A C 1
ATOM 655 O O . ILE A 1 92 ? -5.974 14.707 43.354 1.00 17.22 113 ILE A O 1
ATOM 660 N N . TYR A 1 93 ? -3.792 15.142 43.594 1.00 12.38 114 TYR A N 1
ATOM 661 C CA . TYR A 1 93 ? -4.025 16.538 44.057 1.00 12.05 114 TYR A CA 1
ATOM 662 C C . TYR A 1 93 ? -3.373 17.512 43.070 1.00 12.06 114 TYR A C 1
ATOM 663 O O . TYR A 1 93 ? -2.519 17.079 42.261 1.00 12.16 114 TYR A O 1
ATOM 672 N N . PRO A 1 94 ? -3.700 18.785 43.088 1.00 10.08 115 PRO A N 1
ATOM 673 C CA . PRO A 1 94 ? -3.165 19.708 42.083 1.00 11.31 115 PRO A CA 1
ATOM 674 C C . PRO A 1 94 ? -1.663 19.854 42.215 1.00 11.19 115 PRO A C 1
ATOM 675 O O . PRO A 1 94 ? -1.147 20.033 43.331 1.00 11.96 115 PRO A O 1
ATOM 679 N N . VAL A 1 95 ? -0.999 19.832 41.082 1.00 11.65 116 VAL A N 1
ATOM 680 C CA . VAL A 1 95 ? 0.442 20.142 41.064 1.00 11.11 116 VAL A CA 1
ATOM 681 C C . VAL A 1 95 ? 0.799 21.087 39.973 1.00 11.12 116 VAL A C 1
ATOM 682 O O . VAL A 1 95 ? 0.381 20.891 38.816 1.00 12.46 116 VAL A O 1
ATOM 702 N N . ALA A 1 98 ? 6.769 25.324 39.556 1.00 11.03 119 ALA A N 1
ATOM 703 C CA . ALA A 1 98 ? 6.996 26.580 40.252 1.00 12.78 119 ALA A CA 1
ATOM 704 C C . ALA A 1 98 ? 7.218 27.719 39.262 1.00 14.06 119 ALA A C 1
ATOM 705 O O . ALA A 1 98 ? 7.770 27.531 38.122 1.00 14.88 119 ALA A O 1
ATOM 707 N N . THR A 1 99 ? 6.779 28.882 39.700 1.00 13.97 120 THR A N 1
ATOM 708 C CA . THR A 1 99 ? 7.080 30.133 39.020 1.00 15.68 120 THR A CA 1
ATOM 709 C C . THR A 1 99 ? 7.682 31.068 40.093 1.00 15.89 120 THR A C 1
ATOM 710 O O . THR A 1 99 ? 7.555 30.823 41.297 1.00 16.21 120 THR A O 1
ATOM 714 N N . PRO A 1 100 ? 8.404 32.110 39.671 1.00 16.77 121 PRO A N 1
ATOM 715 C CA . PRO A 1 100 ? 8.928 32.977 40.738 1.00 19.10 121 PRO A CA 1
ATOM 716 C C . PRO A 1 100 ? 7.864 33.555 41.610 1.00 19.11 121 PRO A C 1
ATOM 717 O O . PRO A 1 100 ? 8.110 33.708 42.839 1.00 19.34 121 PRO A O 1
ATOM 721 N N . GLU A 1 101 ? 6.685 33.822 41.044 1.00 19.46 122 GLU A N 1
ATOM 722 C CA . GLU A 1 101 ? 5.583 34.344 41.804 1.00 20.15 122 GLU A CA 1
ATOM 723 C C . GLU A 1 101 ? 5.059 33.353 42.879 1.00 18.82 122 GLU A C 1
ATOM 724 O O . GLU A 1 101 ? 4.700 33.736 43.989 1.00 19.58 122 GLU A O 1
ATOM 730 N N . LEU A 1 102 ? 5.027 32.071 42.515 1.00 17.74 123 LEU A N 1
ATOM 731 C CA . LEU A 1 102 ? 4.510 31.064 43.455 1.00 17.89 123 LEU A CA 1
ATOM 732 C C . LEU A 1 102 ? 5.513 30.950 44.572 1.00 16.18 123 LEU A C 1
ATOM 733 O O . LEU A 1 102 ? 5.095 30.803 45.727 1.00 18.77 123 LEU A O 1
ATOM 738 N N . ILE A 1 103 ? 6.806 31.012 44.271 1.00 16.04 124 ILE A N 1
ATOM 739 C CA . ILE A 1 103 ? 7.835 30.884 45.316 1.00 16.20 124 ILE A CA 1
ATOM 740 C C . ILE A 1 103 ? 7.769 32.106 46.223 1.00 18.63 124 ILE A C 1
ATOM 741 O O . ILE A 1 103 ? 7.706 31.961 47.415 1.00 19.44 124 ILE A O 1
ATOM 746 N N . ARG A 1 104 ? 7.609 33.279 45.623 1.00 21.12 125 ARG A N 1
ATOM 747 C CA . ARG A 1 104 ? 7.603 34.514 46.462 1.00 23.71 125 ARG A CA 1
ATOM 748 C C . ARG A 1 104 ? 6.324 34.560 47.310 1.00 22.77 125 ARG A C 1
ATOM 749 O O . ARG A 1 104 ? 6.348 35.180 48.387 1.00 24.67 125 ARG A O 1
ATOM 757 N N . ALA A 1 105 ? 5.226 33.936 46.881 1.00 21.74 126 ALA A N 1
ATOM 758 C CA . ALA A 1 105 ? 3.996 33.870 47.677 1.00 21.61 126 ALA A CA 1
ATOM 759 C C . ALA A 1 105 ? 4.178 33.245 49.086 1.00 22.04 126 ALA A C 1
ATOM 760 O O . ALA A 1 105 ? 3.497 33.660 50.028 1.00 22.91 126 ALA A O 1
ATOM 762 N N . PHE A 1 106 ? 5.074 32.259 49.179 1.00 19.00 127 PHE A N 1
ATOM 763 C CA . PHE A 1 106 ? 5.371 31.517 50.403 1.00 17.30 127 PHE A CA 1
ATOM 764 C C . PHE A 1 106 ? 6.716 31.788 51.080 1.00 15.90 127 PHE A C 1
ATOM 765 O O . PHE A 1 106 ? 6.903 31.450 52.238 1.00 17.11 127 PHE A O 1
ATOM 773 N N . ASN A 1 107 ? 7.660 32.386 50.345 1.00 16.83 128 ASN A N 1
ATOM 774 C CA . ASN A 1 107 ? 8.995 32.649 50.853 1.00 18.26 128 ASN A CA 1
ATOM 775 C C . ASN A 1 107 ? 8.989 33.419 52.160 1.00 15.66 128 ASN A C 1
ATOM 776 O O . ASN A 1 107 ? 9.915 33.184 52.989 1.00 16.89 128 ASN A O 1
ATOM 781 N N . GLY A 1 108 ? 8.045 34.337 52.296 1.00 16.28 129 GLY A N 1
ATOM 782 C CA . GLY A 1 108 ? 7.998 35.217 53.468 1.00 17.31 129 GLY A CA 1
ATOM 783 C C . GLY A 1 108 ? 7.734 34.525 54.786 1.00 17.82 129 GLY A C 1
ATOM 784 O O . GLY A 1 108 ? 7.937 35.118 55.873 1.00 17.01 129 GLY A O 1
ATOM 785 N N . TYR A 1 109 ? 7.216 33.287 54.729 1.00 15.16 130 TYR A N 1
ATOM 786 C CA . TYR A 1 109 ? 6.871 32.566 55.987 1.00 15.35 130 TYR A CA 1
ATOM 787 C C . TYR A 1 109 ? 8.027 31.822 56.613 1.00 15.59 130 TYR A C 1
ATOM 788 O O . TYR A 1 109 ? 7.888 31.249 57.706 1.00 15.27 130 TYR A O 1
ATOM 797 N N . ILE A 1 110 ? 9.209 31.818 55.990 1.00 13.43 131 ILE A N 1
ATOM 798 C CA . ILE A 1 110 ? 10.344 31.141 56.542 1.00 15.03 131 ILE A CA 1
ATOM 799 C C . ILE A 1 110 ? 11.599 31.990 56.442 1.00 14.92 131 ILE A C 1
ATOM 800 O O . ILE A 1 110 ? 11.808 32.690 55.413 1.00 16.93 131 ILE A O 1
ATOM 805 N N . ASP A 1 111 ? 12.354 32.063 57.537 1.00 15.36 132 ASP A N 1
ATOM 806 C CA . ASP A 1 111 ? 13.554 32.924 57.495 1.00 16.44 132 ASP A CA 1
ATOM 807 C C . ASP A 1 111 ? 14.528 32.370 56.439 1.00 17.79 132 ASP A C 1
ATOM 808 O O . ASP A 1 111 ? 14.797 31.184 56.387 1.00 18.96 132 ASP A O 1
ATOM 813 N N . GLY A 1 112 ? 15.075 33.227 55.605 1.00 17.04 133 GLY A N 1
ATOM 814 C CA . GLY A 1 112 ? 15.959 32.712 54.563 1.00 17.96 133 GLY A CA 1
ATOM 815 C C . GLY A 1 112 ? 15.197 32.328 53.317 1.00 19.19 133 GLY A C 1
ATOM 816 O O . GLY A 1 112 ? 15.803 32.146 52.240 1.00 19.89 133 GLY A O 1
ATOM 817 N N . GLY A 1 113 ? 13.856 32.276 53.405 1.00 19.14 134 GLY A N 1
ATOM 818 C CA . GLY A 1 113 ? 13.048 31.808 52.254 1.00 18.97 134 GLY A CA 1
ATOM 819 C C . GLY A 1 113 ? 13.115 30.291 52.157 1.00 19.60 134 GLY A C 1
ATOM 820 O O . GLY A 1 113 ? 13.680 29.612 52.996 1.00 20.30 134 GLY A O 1
ATOM 821 N N . ILE A 1 114 ? 12.525 29.764 51.060 1.00 19.12 135 ILE A N 1
ATOM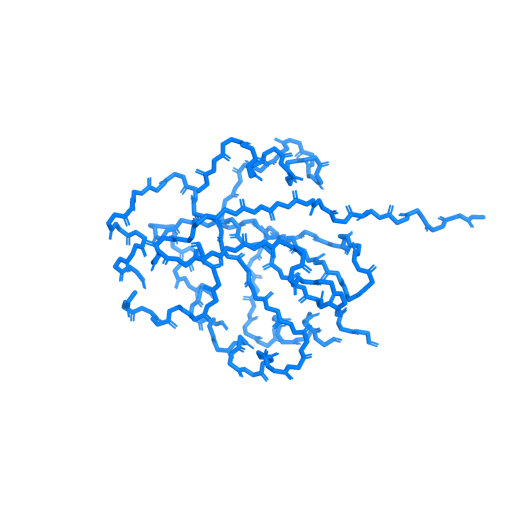 822 C CA . ILE A 1 114 ? 12.562 28.306 50.801 1.00 19.90 135 ILE A CA 1
ATOM 823 C C . ILE A 1 114 ? 13.906 27.854 50.225 1.00 21.67 135 ILE A C 1
ATOM 824 O O . ILE A 1 114 ? 14.217 28.197 49.059 1.00 26.32 135 ILE A O 1
ATOM 829 N N . THR A 1 115 ? 14.661 27.094 51.010 1.00 22.75 136 THR A N 1
ATOM 830 C CA . THR A 1 115 ? 16.060 26.691 50.671 1.00 25.44 136 THR A CA 1
ATOM 831 C C . THR A 1 115 ? 16.322 25.172 50.796 1.00 26.25 136 THR A C 1
ATOM 832 O O . THR A 1 115 ? 17.484 24.712 50.607 1.00 28.04 136 THR A O 1
ATOM 836 N N . GLY A 1 116 ? 15.316 24.408 51.190 1.00 22.33 137 GLY A N 1
ATOM 837 C CA . GLY A 1 116 ? 15.460 22.979 51.255 1.00 21.82 137 GLY A CA 1
ATOM 838 C C . GLY A 1 116 ? 14.202 22.456 50.634 1.00 19.30 137 GLY A C 1
ATOM 839 O O . GLY A 1 116 ? 13.198 23.149 50.575 1.00 19.75 137 GLY A O 1
ATOM 840 N N . ILE A 1 117 ? 14.290 21.243 50.138 1.00 17.71 138 ILE A N 1
ATOM 841 C CA . ILE A 1 117 ? 13.063 20.483 49.840 1.00 17.54 138 ILE A CA 1
ATOM 842 C C . ILE A 1 117 ? 13.103 19.139 50.457 1.00 17.52 138 ILE A C 1
ATOM 843 O O . ILE A 1 117 ? 14.237 18.553 50.588 1.00 18.12 138 ILE A O 1
ATOM 848 N N . PRO A 1 118 ? 11.953 18.578 50.836 1.00 17.21 139 PRO A N 1
ATOM 849 C CA . PRO A 1 118 ? 10.639 19.301 50.665 1.00 18.27 139 PRO A CA 1
ATOM 850 C C . PRO A 1 118 ? 10.419 20.345 51.767 1.00 17.74 139 PRO A C 1
ATOM 851 O O . PRO A 1 118 ? 11.016 20.208 52.882 1.00 17.75 139 PRO A O 1
ATOM 855 N N . THR A 1 119 ? 9.699 21.433 51.458 1.00 15.67 140 THR A N 1
ATOM 856 C CA . THR A 1 119 ? 9.275 22.395 52.480 1.00 15.12 140 THR A CA 1
ATOM 857 C C . THR A 1 119 ? 7.772 22.517 52.225 1.00 13.92 140 THR A C 1
ATOM 858 O O . THR A 1 119 ? 7.356 22.745 51.074 1.00 13.27 140 THR A O 1
ATOM 862 N N . SER A 1 120 ? 7.015 22.413 53.300 1.00 13.13 141 SER A N 1
ATOM 863 C CA . SER A 1 120 ? 5.582 22.507 53.120 1.00 12.89 141 SER A CA 1
ATOM 864 C C . SER A 1 120 ? 5.001 23.474 54.110 1.00 13.27 141 SER A C 1
ATOM 865 O O . SER A 1 120 ? 5.551 23.739 55.167 1.00 14.37 141 SER A O 1
ATOM 868 N N . PHE A 1 121 ? 3.855 24.016 53.748 1.00 10.73 142 PHE A N 1
ATOM 869 C CA . PHE A 1 121 ? 3.153 25.051 54.599 1.00 9.90 142 PHE A CA 1
ATOM 870 C C . PHE A 1 121 ? 1.803 24.538 54.932 1.00 9.99 142 PHE A C 1
ATOM 871 O O . PHE A 1 121 ? 1.087 24.024 54.032 1.00 9.88 142 PHE A O 1
ATOM 879 N N . VAL A 1 122 ? 1.459 24.621 56.210 1.00 8.41 143 VAL A N 1
ATOM 880 C CA . VAL A 1 122 ? 0.113 24.102 56.666 1.00 9.69 143 VAL A CA 1
ATOM 881 C C . VAL A 1 122 ? -0.828 25.258 56.813 1.00 11.00 143 VAL A C 1
ATOM 882 O O . VAL A 1 122 ? -0.561 26.191 57.602 1.00 12.14 143 VAL A O 1
ATOM 886 N N . ILE A 1 123 ? -1.928 25.249 56.054 1.00 11.89 144 ILE A N 1
ATOM 887 C CA . ILE A 1 123 ? -2.951 26.322 56.110 1.00 12.47 144 ILE A CA 1
ATOM 888 C C . ILE A 1 123 ? -4.202 25.734 56.730 1.00 14.09 144 ILE A C 1
ATOM 889 O O . ILE A 1 123 ? -4.717 24.698 56.274 1.00 14.48 144 ILE A O 1
ATOM 894 N N . ASP A 1 124 ? -4.649 26.327 57.818 1.00 14.71 145 ASP A N 1
ATOM 895 C CA . ASP A 1 124 ? -5.747 25.660 58.499 1.00 16.66 145 ASP A CA 1
ATOM 896 C C . ASP A 1 124 ? -7.060 26.154 57.869 1.00 16.67 145 ASP A C 1
ATOM 897 O O . ASP A 1 124 ? -7.075 26.983 56.967 1.00 17.33 145 ASP A O 1
ATOM 902 N N . ALA A 1 125 ? -8.161 25.542 58.336 1.00 17.51 146 ALA A N 1
ATOM 903 C CA . ALA A 1 125 ? -9.462 25.774 57.743 1.00 20.26 146 ALA A CA 1
ATOM 904 C C . ALA A 1 125 ? -9.987 27.193 58.022 1.00 23.76 146 ALA A C 1
ATOM 905 O O . ALA A 1 125 ? -10.927 27.618 57.317 1.00 25.39 146 ALA A O 1
ATOM 907 N N . SER A 1 126 ? -9.357 27.897 58.974 1.00 24.63 147 SER A N 1
ATOM 908 C CA . SER A 1 126 ? -9.447 29.381 59.184 1.00 26.34 147 SER A CA 1
ATOM 909 C C . SER A 1 126 ? -8.796 30.275 58.128 1.00 26.26 147 SER A C 1
ATOM 910 O O . SER A 1 126 ? -9.032 31.499 58.115 1.00 25.81 147 SER A O 1
ATOM 913 N N . GLY A 1 127 ? -7.913 29.688 57.306 1.00 23.15 148 GLY A N 1
ATOM 914 C CA . GLY A 1 127 ? -7.270 30.384 56.237 1.00 21.60 148 GLY A CA 1
ATOM 915 C C . GLY A 1 127 ? -5.928 30.931 56.732 1.00 20.19 148 GLY A C 1
ATOM 916 O O . GLY A 1 127 ? -5.318 31.695 56.033 1.00 24.46 148 GLY A O 1
ATOM 917 N N . ASN A 1 128 ? -5.433 30.482 57.857 1.00 18.97 149 ASN A N 1
ATOM 918 C CA . ASN A 1 128 ? -4.142 31.039 58.356 1.00 18.49 149 ASN A CA 1
ATOM 919 C C . ASN A 1 128 ? -3.014 30.040 58.105 1.00 15.42 149 ASN A C 1
ATOM 920 O O . ASN A 1 128 ? -3.211 28.799 58.280 1.00 16.42 149 ASN A O 1
ATOM 925 N N . VAL A 1 129 ? -1.807 30.558 57.839 1.00 14.86 150 VAL A N 1
ATOM 926 C CA . VAL A 1 129 ? -0.686 29.645 57.809 1.00 14.13 150 VAL A CA 1
ATOM 927 C C . VAL A 1 129 ? -0.245 29.357 59.238 1.00 15.44 150 VAL A C 1
ATOM 928 O O . VAL A 1 129 ? 0.165 30.284 59.964 1.00 17.63 150 VAL A O 1
ATOM 932 N N . SER A 1 130 ? -0.367 28.109 59.671 1.00 12.29 151 SER A N 1
ATOM 933 C CA . SER A 1 130 ? -0.177 27.725 61.073 1.00 14.16 151 SER A CA 1
ATOM 934 C C . SER A 1 130 ? 1.205 27.195 61.322 1.00 13.18 151 SER A C 1
ATOM 935 O O . SER A 1 130 ? 1.734 27.265 62.436 1.00 12.70 151 SER A O 1
ATOM 938 N N . GLY A 1 131 ? 1.832 26.647 60.294 1.00 12.03 152 GLY A N 1
ATOM 939 C CA . GLY A 1 131 ? 3.100 25.959 60.552 1.00 13.00 152 GLY A CA 1
ATOM 940 C C . GLY A 1 131 ? 3.835 25.665 59.241 1.00 12.97 152 GLY A C 1
ATOM 941 O O . GLY A 1 131 ? 3.266 25.703 58.141 1.00 12.40 152 GLY A O 1
ATOM 942 N N . VAL A 1 132 ? 5.110 25.369 59.410 1.00 12.06 153 VAL A N 1
ATOM 943 C CA . VAL A 1 132 ? 5.975 25.022 58.294 1.00 14.46 153 VAL A CA 1
ATOM 944 C C . VAL A 1 132 ? 6.594 23.674 58.558 1.00 14.73 153 VAL A C 1
ATOM 945 O O . VAL A 1 132 ? 7.166 23.435 59.630 1.00 14.81 153 VAL A O 1
ATOM 949 N N . ILE A 1 133 ? 6.581 22.790 57.578 1.00 15.10 154 ILE A N 1
ATOM 950 C CA . ILE A 1 133 ? 7.174 21.484 57.722 1.00 16.44 154 ILE A CA 1
ATOM 951 C C . ILE A 1 133 ? 8.463 21.503 56.902 1.00 18.10 154 ILE A C 1
ATOM 952 O O . ILE A 1 133 ? 8.457 21.687 55.690 1.00 16.78 154 ILE A O 1
ATOM 957 N N . VAL A 1 134 ? 9.593 21.322 57.584 1.00 19.01 155 VAL A N 1
ATOM 958 C CA . VAL A 1 134 ? 10.895 21.206 56.867 1.00 23.42 155 VAL A CA 1
ATOM 959 C C . VAL A 1 134 ? 11.614 19.914 57.331 1.00 26.90 155 VAL A C 1
ATOM 960 O O . VAL A 1 134 ? 12.838 19.819 57.235 1.00 32.66 155 VAL A O 1
ATOM 964 N N . GLY A 1 135 ? 10.885 18.955 57.840 1.00 28.59 156 GLY A N 1
ATOM 965 C CA . GLY A 1 135 ? 11.394 17.659 58.278 1.00 30.73 156 GLY A CA 1
ATOM 966 C C . GLY A 1 135 ? 10.435 16.551 57.869 1.00 32.30 156 GLY A C 1
ATOM 967 O O . GLY A 1 135 ? 9.255 16.793 57.591 1.00 31.77 156 GLY A O 1
ATOM 968 N N . PRO A 1 136 ? 10.912 15.294 57.824 1.00 34.22 157 PRO A N 1
ATOM 969 C CA . PRO A 1 136 ? 9.980 14.261 57.304 1.00 33.02 157 PRO A CA 1
ATOM 9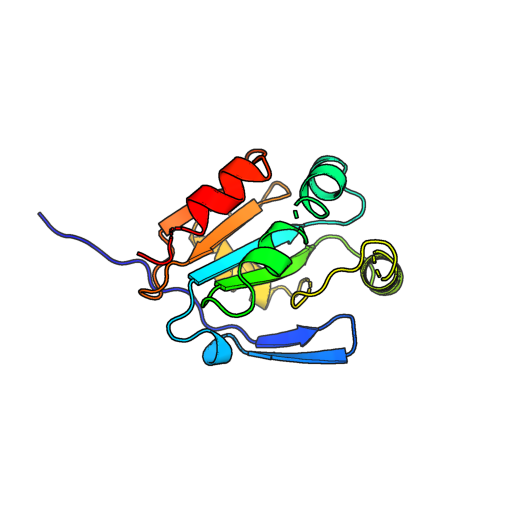70 C C . PRO A 1 136 ? 8.808 14.021 58.215 1.00 31.86 157 PRO A C 1
ATOM 971 O O . PRO A 1 136 ? 8.903 14.206 59.463 1.00 31.45 157 PRO A O 1
ATOM 975 N N . ARG A 1 137 ? 7.716 13.594 57.602 1.00 30.50 158 ARG A N 1
ATOM 976 C CA . ARG A 1 137 ? 6.513 13.307 58.319 1.00 28.29 158 ARG A CA 1
ATOM 977 C C . ARG A 1 137 ? 6.016 11.991 57.812 1.00 28.66 158 ARG A C 1
ATOM 978 O O . ARG A 1 137 ? 6.021 11.741 56.580 1.00 30.04 158 ARG A O 1
ATOM 986 N N . SER A 1 138 ? 5.563 11.176 58.749 1.00 28.03 159 SER A N 1
ATOM 987 C CA . SER A 1 138 ? 4.926 9.914 58.447 1.00 27.57 159 SER A CA 1
ATOM 988 C C . SER A 1 138 ? 3.493 10.094 57.919 1.00 26.38 159 SER A C 1
ATOM 989 O O . SER A 1 138 ? 2.889 11.163 58.053 1.00 24.96 159 SER A O 1
ATOM 992 N N . LYS A 1 139 ? 2.970 9.034 57.324 1.00 24.95 160 LYS A N 1
ATOM 993 C CA . LYS A 1 13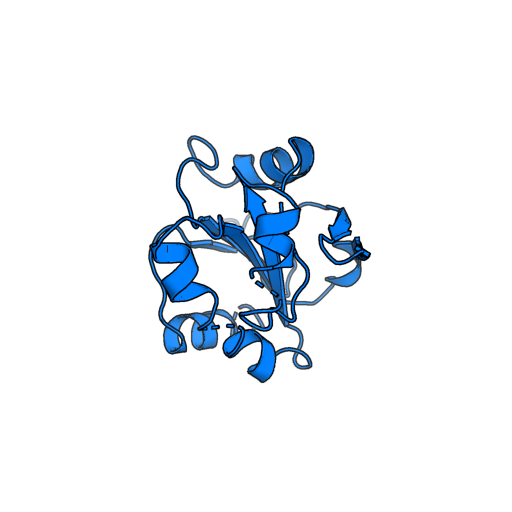9 ? 1.577 8.970 56.963 1.00 24.00 160 LYS A CA 1
ATOM 994 C C . LYS A 1 139 ? 0.649 9.267 58.140 1.00 23.82 160 LYS A C 1
ATOM 995 O O . LYS A 1 139 ? -0.210 10.154 58.084 1.00 21.72 160 LYS A O 1
ATOM 1001 N N . ALA A 1 140 ? 0.890 8.617 59.270 1.00 22.81 161 ALA A N 1
ATOM 1002 C CA . ALA A 1 140 ? 0.100 8.875 60.426 1.00 22.75 161 ALA A CA 1
ATOM 1003 C C . ALA A 1 140 ? 0.276 10.328 60.924 1.00 19.70 161 ALA A C 1
ATOM 1004 O O . ALA A 1 140 ? -0.731 10.905 61.450 1.00 21.65 161 ALA A O 1
ATOM 1006 N N . ASP A 1 141 ? 1.496 10.903 60.810 1.00 20.10 162 ASP A N 1
ATOM 1007 C CA . ASP A 1 141 ? 1.719 12.333 61.214 1.00 20.12 162 ASP A CA 1
ATOM 1008 C C . ASP A 1 141 ? 0.907 13.246 60.291 1.00 18.63 162 ASP A C 1
ATOM 1009 O O . ASP A 1 141 ? 0.198 14.144 60.777 1.00 17.51 162 ASP A O 1
ATOM 1014 N N . PHE A 1 142 ? 0.927 12.969 58.982 1.00 16.98 163 PHE A N 1
ATOM 1015 C CA . PHE A 1 142 ? 0.127 13.861 58.111 1.00 16.97 163 PHE A CA 1
ATOM 1016 C C . PHE A 1 142 ? -1.346 13.704 58.450 1.00 17.62 163 PHE A C 1
ATOM 1017 O O . PHE A 1 142 ? -2.108 14.637 58.409 1.00 17.11 163 PHE A O 1
ATOM 1025 N N . ASP A 1 143 ? -1.809 12.495 58.680 1.00 17.33 164 ASP A N 1
ATOM 1026 C CA . ASP A 1 143 ? -3.199 12.351 59.057 1.00 18.49 164 ASP A CA 1
ATOM 1027 C C . ASP A 1 143 ? -3.669 13.146 60.285 1.00 18.28 164 ASP A C 1
ATOM 1028 O O . ASP A 1 143 ? -4.698 13.794 60.315 1.00 17.48 164 ASP A O 1
ATOM 1033 N N . ARG A 1 144 ? -2.842 13.143 61.315 1.00 17.17 165 ARG A N 1
ATOM 1034 C CA . ARG A 1 144 ? -3.106 13.917 62.525 1.00 17.08 165 ARG A CA 1
ATOM 1035 C C . ARG A 1 144 ? -3.001 15.426 62.268 1.00 16.05 165 ARG A C 1
ATOM 1036 O O . ARG A 1 144 ? -3.728 16.182 62.790 1.00 15.40 165 ARG A O 1
ATOM 1044 N N . ILE A 1 145 ? -2.061 15.811 61.432 1.00 15.01 166 ILE A N 1
ATOM 1045 C CA . ILE A 1 145 ? -1.932 17.254 61.074 1.00 14.35 166 ILE A CA 1
ATOM 1046 C C . ILE A 1 145 ? -3.193 17.706 60.369 1.00 15.24 166 ILE A C 1
ATOM 1047 O O . ILE A 1 145 ? -3.756 18.755 60.652 1.00 15.46 166 ILE A O 1
ATOM 1052 N N . VAL A 1 146 ? -3.685 16.880 59.449 1.00 14.14 167 VAL A N 1
ATOM 1053 C CA . VAL A 1 146 ? -4.916 17.276 58.744 1.00 15.06 167 VAL A CA 1
ATOM 1054 C C . VAL A 1 146 ? -6.075 17.408 59.739 1.00 14.78 167 VAL A C 1
ATOM 1055 O O . VAL A 1 146 ? -6.808 18.386 59.639 1.00 15.76 167 VAL A O 1
ATOM 1059 N N . LYS A 1 147 ? -6.242 16.422 60.654 1.00 16.36 168 LYS A N 1
ATOM 1060 C CA . LYS A 1 147 ? -7.307 16.461 61.673 1.00 18.37 168 LYS A CA 1
ATOM 1061 C C . LYS A 1 147 ? -7.236 17.762 62.477 1.00 16.69 168 LYS A C 1
ATOM 1062 O O . LYS A 1 147 ? -8.243 18.440 62.661 1.00 17.66 168 LYS A O 1
ATOM 1076 N N . ALA A 1 149 ? -5.583 20.626 61.659 1.00 15.33 170 ALA A N 1
ATOM 1077 C CA . ALA A 1 149 ? -5.812 21.768 60.807 1.00 14.60 170 ALA A CA 1
ATOM 1078 C C . ALA A 1 149 ? -7.275 22.025 60.464 1.00 16.19 170 ALA A C 1
ATOM 1079 O O . ALA A 1 149 ? -7.689 23.156 60.281 1.00 17.10 170 ALA A O 1
ATOM 1081 N N . LEU A 1 150 ? -8.059 20.944 60.399 1.00 16.60 171 LEU A N 1
ATOM 1082 C CA . LEU A 1 150 ? -9.467 21.079 60.064 1.00 18.89 171 LEU A CA 1
ATOM 1083 C C . LEU A 1 150 ? -10.256 21.651 61.267 1.00 22.56 171 LEU A C 1
ATOM 1084 O O . LEU A 1 150 ? -11.354 22.230 61.054 1.00 24.42 171 LEU A O 1
ATOM 1089 N N . GLY A 1 151 ? -9.718 21.526 62.474 1.00 23.97 172 GLY A N 1
ATOM 1090 C CA . GLY A 1 151 ? -10.319 22.130 63.693 1.00 27.91 172 GLY A CA 1
ATOM 1091 C C . GLY A 1 151 ? -10.653 20.996 64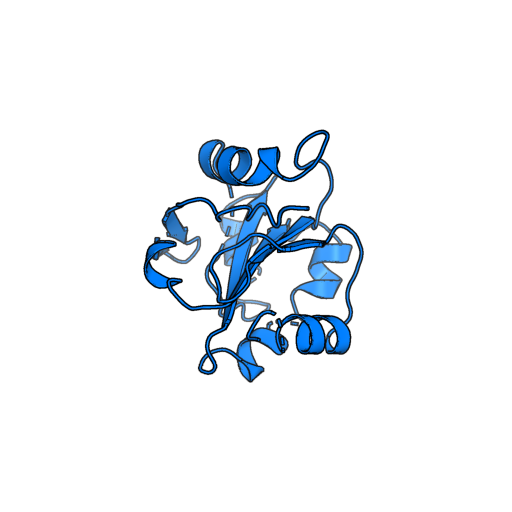.636 1.00 32.96 172 GLY A C 1
ATOM 1092 O O . GLY A 1 151 ? -11.117 21.225 65.788 1.00 35.40 172 GLY A O 1
#

Solvent-accessible surface area: 7616 Å² total